Protein AF-A0A934WG97-F1 (afdb_monomer_lite)

Foldseek 3Di:
DDLLVLLLQLLVLVVCVVVVVDDPVRSVVSVVVSVVVCVVVVPDDDPVSNVPDDDDDDDDPPPPPD

Sequence (66 aa):
MNKDKLSIAFFCRGYLYFNGLLSESENDKVHKRFLKFQHKYKIELTEEDLDSVEITRKAYKDKYHE

Radius of gyration: 15.46 Å; chains: 1; bounding box: 49×32×26 Å

pLDDT: mean 88.38, std 13.33, range [47.19, 98.38]

Structure (mmCIF, N/CA/C/O backbone):
data_AF-A0A934WG97-F1
#
_entry.id   AF-A0A934WG97-F1
#
loop_
_atom_site.group_PDB
_atom_site.id
_atom_site.type_symbol
_atom_site.label_atom_id
_atom_site.label_alt_id
_atom_site.label_comp_id
_atom_site.label_asym_id
_atom_site.label_entity_id
_atom_site.label_seq_id
_atom_site.pdbx_PDB_ins_code
_atom_site.Cartn_x
_atom_site.Cartn_y
_atom_site.Cartn_z
_atom_site.occupancy
_atom_site.B_iso_or_equiv
_atom_site.auth_seq_id
_atom_site.auth_comp_id
_atom_site.auth_asym_id
_atom_site.auth_atom_id
_atom_site.pdbx_PDB_model_num
ATOM 1 N N . MET A 1 1 ? -3.922 -7.710 10.265 1.00 76.75 1 MET A N 1
ATOM 2 C CA . MET A 1 1 ? -2.928 -6.727 9.785 1.00 76.75 1 MET A CA 1
ATOM 3 C C . MET A 1 1 ? -3.160 -5.451 10.576 1.00 76.75 1 MET A C 1
ATOM 5 O O . MET A 1 1 ? -4.314 -5.059 10.678 1.00 76.75 1 MET A O 1
ATOM 9 N N . ASN A 1 2 ? -2.132 -4.911 11.231 1.00 87.81 2 ASN A N 1
ATOM 10 C CA . ASN A 1 2 ? -2.207 -3.632 11.948 1.00 87.81 2 ASN A CA 1
ATOM 11 C C . ASN A 1 2 ? -1.837 -2.481 10.994 1.00 87.81 2 ASN A C 1
ATOM 13 O O . ASN A 1 2 ? -1.560 -2.735 9.819 1.00 87.81 2 ASN A O 1
ATOM 17 N N . LYS A 1 3 ? -1.845 -1.246 11.506 1.00 90.19 3 LYS A N 1
ATOM 18 C CA . LYS A 1 3 ? -1.527 -0.028 10.755 1.00 90.19 3 LYS A CA 1
ATOM 19 C C . LYS A 1 3 ? -0.168 -0.128 10.043 1.00 90.19 3 LYS A C 1
ATOM 21 O O . LYS A 1 3 ? -0.141 -0.074 8.821 1.00 90.19 3 LYS A O 1
ATOM 26 N N . ASP A 1 4 ? 0.901 -0.468 10.764 1.00 90.62 4 ASP A N 1
ATOM 27 C CA . ASP A 1 4 ? 2.264 -0.559 10.205 1.00 90.62 4 ASP A CA 1
ATOM 28 C C . ASP A 1 4 ? 2.380 -1.590 9.077 1.00 90.62 4 ASP A C 1
ATOM 30 O O . ASP A 1 4 ? 2.924 -1.320 8.008 1.00 90.62 4 ASP A O 1
ATOM 34 N N . LYS A 1 5 ? 1.824 -2.793 9.277 1.00 91.44 5 LYS A N 1
ATOM 35 C CA . LYS A 1 5 ? 1.847 -3.834 8.238 1.00 91.44 5 LYS A CA 1
ATOM 36 C C . LYS A 1 5 ? 1.049 -3.422 7.004 1.00 91.44 5 LYS A C 1
ATOM 38 O O . LYS A 1 5 ? 1.388 -3.847 5.902 1.00 91.44 5 LYS A O 1
ATOM 43 N N . LEU A 1 6 ? -0.014 -2.638 7.184 1.00 94.19 6 LEU A N 1
ATOM 44 C CA . LEU A 1 6 ? -0.785 -2.105 6.072 1.00 94.19 6 LEU A CA 1
ATOM 45 C C . LEU A 1 6 ? 0.010 -1.017 5.332 1.00 94.19 6 LEU A C 1
ATOM 47 O O . LEU A 1 6 ? 0.060 -1.085 4.107 1.00 94.19 6 LEU A O 1
ATOM 51 N N . SER A 1 7 ? 0.683 -0.097 6.032 1.00 93.75 7 SER A N 1
ATOM 52 C CA . SER A 1 7 ? 1.580 0.893 5.413 1.00 93.75 7 SER A CA 1
ATOM 53 C C . SER A 1 7 ? 2.666 0.225 4.571 1.00 93.75 7 SER A C 1
ATOM 55 O O . SER A 1 7 ? 2.823 0.542 3.392 1.00 93.75 7 SER A O 1
ATOM 57 N N . ILE A 1 8 ? 3.335 -0.796 5.124 1.00 93.56 8 ILE A N 1
ATOM 58 C CA . ILE A 1 8 ? 4.339 -1.592 4.401 1.00 93.56 8 ILE A CA 1
ATOM 59 C C . ILE A 1 8 ? 3.726 -2.242 3.154 1.00 93.56 8 ILE A C 1
ATOM 61 O O . ILE A 1 8 ? 4.318 -2.217 2.078 1.00 93.56 8 ILE A O 1
ATOM 65 N N . ALA A 1 9 ? 2.524 -2.815 3.264 1.00 94.44 9 ALA A N 1
ATOM 66 C CA . ALA A 1 9 ? 1.856 -3.437 2.125 1.00 94.44 9 ALA A CA 1
ATOM 67 C C . ALA A 1 9 ? 1.505 -2.418 1.023 1.00 94.44 9 ALA A C 1
ATOM 69 O O . ALA A 1 9 ? 1.639 -2.731 -0.162 1.00 94.44 9 ALA A O 1
ATOM 70 N N . PHE A 1 10 ? 1.087 -1.203 1.395 1.00 95.06 10 PHE A N 1
ATOM 71 C CA . PHE A 1 10 ? 0.855 -0.099 0.460 1.00 95.06 10 PHE A CA 1
ATOM 72 C C . PHE A 1 10 ? 2.136 0.312 -0.264 1.00 95.06 10 PHE A C 1
ATOM 74 O O . PHE A 1 10 ? 2.120 0.412 -1.493 1.00 95.06 10 PHE A O 1
ATOM 81 N N . PHE A 1 11 ? 3.231 0.476 0.479 1.00 93.62 11 PHE A N 1
ATOM 82 C CA . PHE A 1 11 ? 4.544 0.775 -0.084 1.00 93.62 11 PHE A CA 1
ATOM 83 C C . PHE A 1 11 ? 4.980 -0.311 -1.074 1.00 93.62 11 PHE A C 1
ATOM 85 O O . PHE A 1 11 ? 5.274 -0.022 -2.234 1.00 93.62 11 PHE A O 1
ATOM 92 N N . CYS A 1 12 ? 4.935 -1.584 -0.664 1.00 94.19 12 CYS A N 1
ATOM 93 C CA . CYS A 1 12 ? 5.303 -2.716 -1.514 1.00 94.19 12 CYS A CA 1
ATOM 94 C C . CYS A 1 12 ? 4.440 -2.800 -2.779 1.00 94.19 12 CYS A C 1
ATOM 96 O O . CYS A 1 12 ? 4.963 -3.098 -3.848 1.00 94.19 12 CYS A O 1
ATOM 98 N N . ARG A 1 13 ? 3.133 -2.512 -2.694 1.00 96.00 13 ARG A N 1
ATOM 99 C CA . ARG A 1 13 ? 2.267 -2.438 -3.882 1.00 96.00 13 ARG A CA 1
ATOM 100 C C . ARG A 1 13 ? 2.777 -1.383 -4.864 1.00 96.00 13 ARG A C 1
ATOM 102 O O . ARG A 1 13 ? 2.900 -1.685 -6.047 1.00 96.00 13 ARG A O 1
ATOM 109 N N . GLY A 1 14 ? 3.079 -0.177 -4.374 1.00 94.38 14 GLY A N 1
ATOM 110 C CA . GLY A 1 14 ? 3.647 0.900 -5.188 1.00 94.38 14 GLY A CA 1
ATOM 111 C C . GLY A 1 14 ? 4.964 0.479 -5.834 1.00 94.38 14 GLY A C 1
ATOM 112 O O . GLY A 1 14 ? 5.107 0.581 -7.048 1.00 94.38 14 GLY A O 1
ATOM 113 N N . TYR A 1 15 ? 5.878 -0.093 -5.046 1.00 94.25 15 TYR A N 1
ATOM 114 C CA . TYR A 1 15 ? 7.150 -0.616 -5.542 1.00 94.25 15 TYR A CA 1
ATOM 115 C C . TYR A 1 15 ? 6.958 -1.637 -6.672 1.00 94.25 15 TYR A C 1
ATOM 117 O O . TYR A 1 15 ? 7.567 -1.502 -7.732 1.00 94.25 15 TYR A O 1
ATOM 125 N N . LEU A 1 16 ? 6.091 -2.636 -6.484 1.00 96.81 16 LEU A N 1
ATOM 126 C CA . LEU A 1 16 ? 5.835 -3.658 -7.500 1.00 96.81 16 LEU A CA 1
ATOM 127 C C . LEU A 1 16 ? 5.227 -3.056 -8.777 1.00 96.81 16 LEU A C 1
ATOM 129 O O . LEU A 1 16 ? 5.640 -3.418 -9.876 1.00 96.81 16 LEU A O 1
ATOM 133 N N . TYR A 1 17 ? 4.285 -2.121 -8.645 1.00 97.88 17 TYR A N 1
ATOM 134 C CA . TYR A 1 17 ? 3.660 -1.457 -9.790 1.00 97.88 17 TYR A CA 1
ATOM 135 C C . TYR A 1 17 ? 4.659 -0.611 -10.591 1.00 97.88 17 TYR A C 1
ATOM 137 O O . TYR A 1 17 ? 4.787 -0.801 -11.798 1.00 97.88 17 TYR A O 1
ATOM 145 N N . PHE A 1 18 ? 5.431 0.260 -9.933 1.00 96.50 18 PHE A N 1
ATOM 146 C CA . PHE A 1 18 ? 6.392 1.136 -10.616 1.00 96.50 18 PHE A CA 1
ATOM 147 C C . P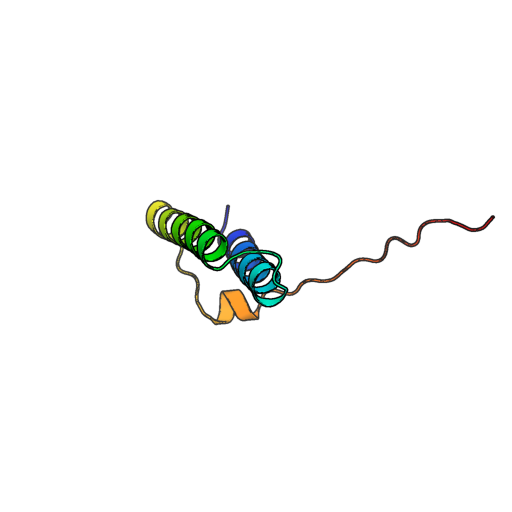HE A 1 18 ? 7.559 0.381 -11.265 1.00 96.50 18 PHE A C 1
A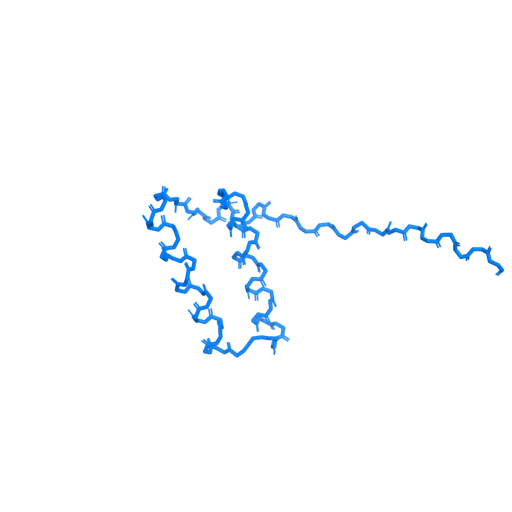TOM 149 O O . PHE A 1 18 ? 8.154 0.883 -12.213 1.00 96.50 18 PHE A O 1
ATOM 156 N N . ASN A 1 19 ? 7.864 -0.835 -10.801 1.00 97.25 19 ASN A N 1
ATOM 157 C CA . ASN A 1 19 ? 8.855 -1.714 -11.428 1.00 97.25 19 ASN A CA 1
ATOM 158 C C . ASN A 1 19 ? 8.251 -2.648 -12.498 1.00 97.25 19 ASN A C 1
ATOM 160 O O . ASN A 1 19 ? 8.932 -3.557 -12.967 1.00 97.25 19 ASN A O 1
ATOM 164 N N . GLY A 1 20 ? 6.979 -2.469 -12.876 1.00 97.12 20 GLY A N 1
ATOM 165 C CA . GLY A 1 20 ? 6.320 -3.269 -13.916 1.00 97.12 20 GLY A CA 1
ATOM 166 C C . GLY A 1 20 ? 6.014 -4.717 -13.514 1.00 97.12 20 GLY A C 1
ATOM 167 O O . GLY A 1 20 ? 5.699 -5.536 -14.372 1.00 97.12 20 GLY A O 1
ATOM 168 N N . LEU A 1 21 ? 6.097 -5.043 -12.220 1.00 97.94 21 LEU A N 1
ATOM 169 C CA . LEU A 1 21 ? 5.791 -6.373 -11.676 1.00 97.94 21 LEU A CA 1
ATOM 170 C C . LEU A 1 21 ? 4.291 -6.576 -11.431 1.00 97.94 21 LEU A C 1
ATOM 172 O O . LEU A 1 21 ? 3.855 -7.700 -11.192 1.00 97.94 21 LEU A O 1
ATOM 176 N N . LEU A 1 22 ? 3.511 -5.494 -11.471 1.00 97.94 22 LEU A 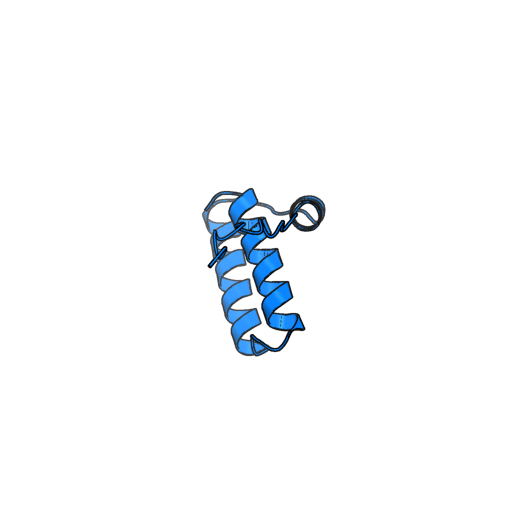N 1
ATOM 177 C CA . LEU A 1 22 ? 2.052 -5.525 -11.500 1.00 97.94 22 LEU A CA 1
ATOM 178 C C . LEU A 1 22 ? 1.560 -4.754 -12.719 1.00 97.94 22 LEU A C 1
ATOM 180 O O . LEU A 1 22 ? 2.001 -3.632 -12.967 1.00 97.94 22 LEU A O 1
ATOM 184 N N . SER A 1 23 ? 0.577 -5.315 -13.418 1.00 98.19 23 SER A N 1
ATOM 185 C CA . SER A 1 23 ? -0.251 -4.530 -14.332 1.00 98.19 23 SER A CA 1
ATOM 186 C C . SER A 1 23 ? -1.094 -3.514 -13.556 1.00 98.19 23 SER A C 1
ATOM 188 O O . SER A 1 23 ? -1.388 -3.695 -12.370 1.00 98.19 23 SER A O 1
ATOM 190 N N . GLU A 1 24 ? -1.567 -2.476 -14.245 1.00 98.00 24 GLU A N 1
ATOM 191 C CA . GLU A 1 24 ? -2.517 -1.504 -13.687 1.00 98.00 24 GLU A CA 1
ATOM 192 C C . GLU A 1 24 ? -3.736 -2.206 -13.063 1.00 98.00 24 GLU A C 1
ATOM 194 O O . GLU A 1 24 ? -4.121 -1.924 -11.929 1.00 98.00 24 GLU A O 1
ATOM 199 N N . SER A 1 25 ? -4.271 -3.223 -13.749 1.00 98.19 25 SER A N 1
ATOM 200 C CA . SER A 1 25 ? -5.429 -3.988 -13.276 1.00 98.19 25 SER A CA 1
ATOM 201 C C . SER A 1 25 ? -5.165 -4.770 -11.980 1.00 98.19 25 SER A C 1
ATOM 203 O O . SER A 1 25 ? -6.066 -4.933 -11.150 1.00 98.19 25 SER A O 1
ATOM 205 N N . GLU A 1 26 ? -3.945 -5.275 -11.787 1.00 98.38 26 GLU A N 1
ATOM 206 C CA . GLU A 1 26 ? -3.551 -6.003 -10.580 1.00 98.38 26 GLU A CA 1
ATOM 207 C C . GLU A 1 26 ? -3.275 -5.040 -9.430 1.00 98.38 26 GLU A C 1
ATOM 209 O O . GLU A 1 26 ? -3.761 -5.274 -8.318 1.00 98.38 26 GLU A O 1
ATOM 214 N N . ASN A 1 27 ? -2.582 -3.932 -9.706 1.00 98.06 27 ASN A N 1
ATOM 215 C CA . ASN A 1 27 ? -2.386 -2.847 -8.750 1.00 98.06 27 ASN A CA 1
ATOM 216 C C . ASN A 1 27 ? -3.736 -2.354 -8.202 1.00 98.06 27 ASN A C 1
ATOM 218 O O . ASN A 1 27 ? -3.926 -2.304 -6.984 1.00 98.06 27 ASN A O 1
ATOM 222 N N . ASP A 1 28 ? -4.708 -2.108 -9.080 1.00 98.19 28 ASP A N 1
ATOM 223 C CA . ASP A 1 28 ? -6.056 -1.673 -8.713 1.00 98.19 28 ASP A CA 1
ATOM 224 C C . ASP A 1 28 ? -6.801 -2.690 -7.850 1.00 98.19 28 ASP A C 1
ATOM 226 O O . ASP A 1 28 ? -7.447 -2.340 -6.855 1.00 98.19 28 ASP A O 1
ATOM 230 N N . LYS A 1 29 ? -6.721 -3.977 -8.209 1.00 98.19 29 LYS A N 1
ATOM 231 C CA . LYS A 1 29 ? -7.336 -5.056 -7.422 1.00 98.19 29 LYS A CA 1
ATOM 232 C C . LYS A 1 29 ? -6.750 -5.108 -6.013 1.00 98.19 29 LYS A C 1
ATOM 234 O O . LYS A 1 29 ? -7.508 -5.266 -5.051 1.00 98.19 29 LYS A O 1
ATOM 239 N N . VAL A 1 30 ? -5.430 -4.978 -5.877 1.00 97.62 30 VAL A N 1
ATOM 240 C CA . VAL A 1 30 ? -4.745 -4.971 -4.576 1.00 97.62 30 VAL A CA 1
ATOM 241 C C . VAL A 1 30 ? -5.114 -3.719 -3.779 1.00 97.62 30 VAL A C 1
ATOM 243 O O . VAL A 1 30 ? -5.524 -3.839 -2.624 1.00 97.62 30 VAL A O 1
ATOM 246 N N . HIS A 1 31 ? -5.078 -2.538 -4.400 1.00 96.88 31 HIS A N 1
ATOM 247 C CA . HIS A 1 31 ? -5.451 -1.278 -3.759 1.00 96.88 31 HIS A CA 1
ATOM 248 C C . HIS A 1 31 ? -6.888 -1.314 -3.211 1.00 96.88 31 HIS A C 1
ATOM 250 O O . HIS A 1 31 ? -7.114 -1.033 -2.033 1.00 96.88 31 HIS A O 1
ATOM 256 N N . LYS A 1 32 ? -7.861 -1.793 -4.000 1.00 97.69 32 LYS A N 1
ATOM 257 C CA . LYS A 1 32 ? -9.262 -1.947 -3.557 1.00 97.69 32 LYS A CA 1
ATOM 258 C C . LYS A 1 32 ? -9.414 -2.917 -2.382 1.00 97.69 32 LYS A C 1
ATOM 260 O O . LYS A 1 32 ? -10.266 -2.704 -1.518 1.00 97.69 32 LYS A O 1
ATOM 265 N N . ARG A 1 33 ? -8.615 -3.990 -2.324 1.00 96.69 33 ARG A N 1
ATOM 266 C CA . ARG A 1 33 ? -8.608 -4.912 -1.170 1.00 96.69 33 ARG A CA 1
ATOM 267 C C . ARG A 1 33 ? -8.095 -4.218 0.089 1.00 96.69 33 ARG A C 1
ATOM 269 O O . ARG A 1 33 ? -8.669 -4.432 1.156 1.00 96.69 33 ARG A O 1
ATOM 276 N N . PHE A 1 34 ? -7.075 -3.374 -0.035 1.00 95.88 34 PHE A N 1
ATOM 277 C CA . PHE A 1 34 ? -6.549 -2.604 1.089 1.00 95.88 34 PHE A CA 1
ATOM 278 C C . PHE A 1 34 ? -7.548 -1.559 1.592 1.00 95.88 34 PHE A C 1
ATOM 280 O O . PHE A 1 34 ? -7.802 -1.523 2.792 1.00 95.88 34 PHE A O 1
ATOM 287 N N . LEU A 1 35 ? -8.213 -0.815 0.702 1.00 95.25 35 LEU A N 1
ATOM 288 C CA . LEU A 1 35 ? -9.268 0.131 1.096 1.00 95.25 35 LEU A CA 1
ATOM 289 C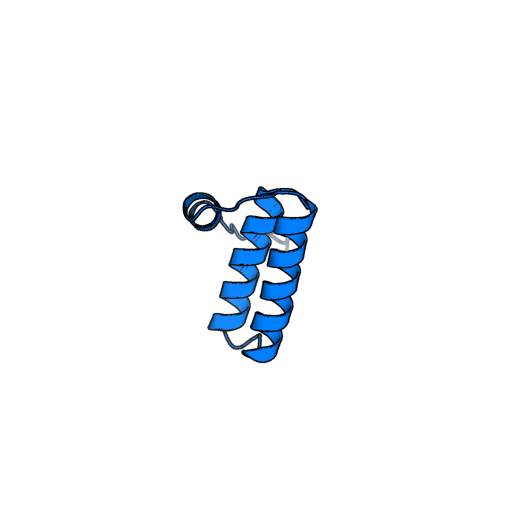 C . LEU A 1 35 ? -10.426 -0.564 1.830 1.00 95.25 35 LEU A C 1
ATOM 291 O O . LEU A 1 35 ? -10.890 -0.097 2.869 1.00 95.25 35 LEU A O 1
ATOM 295 N N . LYS A 1 36 ? -10.867 -1.731 1.340 1.00 96.06 36 LYS A N 1
ATOM 296 C CA . LYS A 1 36 ? -11.883 -2.545 2.033 1.00 96.06 36 LYS A CA 1
ATOM 297 C C . LYS A 1 36 ? -11.416 -2.984 3.419 1.00 96.06 36 LYS A C 1
ATOM 299 O O . LYS A 1 36 ? -12.219 -3.015 4.351 1.00 96.06 36 LYS A O 1
ATOM 304 N N . PHE A 1 37 ? -10.137 -3.331 3.556 1.00 94.75 37 PHE A N 1
ATOM 305 C CA . PHE A 1 37 ? -9.543 -3.678 4.842 1.00 94.75 37 PHE A CA 1
ATOM 306 C C . PHE A 1 37 ? -9.530 -2.468 5.789 1.00 94.75 37 PHE A C 1
ATOM 308 O O . PHE A 1 37 ? -10.032 -2.581 6.905 1.00 94.75 37 PHE A O 1
ATOM 315 N N . GLN A 1 38 ? -9.050 -1.307 5.334 1.00 95.25 38 GLN A N 1
ATOM 316 C CA . GLN A 1 38 ? -9.075 -0.052 6.097 1.00 95.25 38 GLN A CA 1
ATOM 317 C C . GLN A 1 38 ? -10.471 0.272 6.609 1.00 95.25 38 GLN A C 1
ATOM 319 O O . GLN A 1 38 ? -10.655 0.469 7.806 1.00 95.25 38 GLN A O 1
ATOM 324 N N . HIS A 1 39 ? -11.467 0.224 5.725 1.00 95.69 39 HIS A N 1
ATOM 325 C CA . HIS A 1 39 ? -12.852 0.496 6.085 1.00 95.69 39 HIS A CA 1
ATOM 326 C C . HIS A 1 39 ? -13.392 -0.503 7.119 1.00 95.69 39 HIS A C 1
ATOM 328 O O . HIS A 1 39 ? -13.979 -0.105 8.124 1.00 95.69 39 HIS A O 1
ATOM 334 N N . LYS A 1 40 ? -13.165 -1.809 6.912 1.00 96.31 40 LYS A N 1
ATOM 335 C CA . LYS A 1 40 ? -13.648 -2.864 7.819 1.00 96.31 40 LYS A CA 1
ATOM 336 C C . LYS A 1 40 ? -13.078 -2.729 9.232 1.00 96.31 40 LYS A C 1
ATOM 338 O O . LYS A 1 40 ? -13.791 -2.998 10.194 1.00 96.31 40 LYS A O 1
ATOM 343 N N . TYR A 1 41 ? -11.808 -2.354 9.348 1.00 95.00 41 TYR A N 1
ATOM 344 C CA . TYR A 1 41 ? -11.101 -2.280 10.628 1.00 95.00 41 TYR A CA 1
ATOM 345 C C . TYR A 1 41 ? -10.937 -0.849 11.153 1.00 95.00 41 TYR A C 1
ATOM 347 O O . TYR A 1 41 ? -10.277 -0.661 12.170 1.00 95.00 41 TYR A O 1
ATOM 355 N N . LYS A 1 42 ? -11.543 0.139 10.480 1.00 94.75 42 LYS A N 1
ATOM 356 C CA . LYS A 1 42 ? -11.428 1.575 10.775 1.00 94.75 42 LYS A CA 1
ATOM 357 C C . LYS A 1 42 ? -9.977 2.039 10.951 1.00 94.75 42 LYS A C 1
ATOM 359 O O . LYS A 1 42 ? -9.651 2.745 11.898 1.00 94.75 42 LYS A O 1
ATOM 364 N N . ILE A 1 43 ? -9.108 1.606 10.038 1.00 93.94 43 ILE A N 1
ATOM 365 C CA . ILE A 1 43 ? -7.700 2.012 9.997 1.00 93.94 43 ILE A CA 1
ATOM 366 C C . ILE A 1 43 ? -7.555 3.132 8.976 1.00 93.94 43 ILE A C 1
ATOM 368 O O . ILE A 1 43 ? -7.735 2.917 7.776 1.00 93.94 43 ILE A O 1
ATOM 372 N N . GLU A 1 44 ? -7.184 4.305 9.455 1.00 91.75 44 GLU A N 1
ATOM 373 C CA . GLU A 1 44 ? -6.789 5.432 8.622 1.00 91.75 44 GLU A CA 1
ATOM 374 C C . GLU A 1 44 ? -5.270 5.407 8.441 1.00 91.75 44 GLU A C 1
ATOM 376 O O . GLU A 1 44 ? -4.545 5.166 9.405 1.00 91.75 44 GLU A O 1
ATOM 381 N N . LEU A 1 45 ? -4.807 5.575 7.202 1.00 90.56 45 LEU A N 1
ATOM 382 C CA . LEU A 1 45 ? -3.394 5.756 6.880 1.00 90.56 45 LEU A CA 1
ATOM 383 C C . LEU A 1 45 ? -3.213 7.191 6.410 1.00 90.56 45 LEU A C 1
ATOM 385 O O . LEU A 1 45 ? -3.948 7.625 5.521 1.00 90.56 45 LEU A O 1
ATOM 389 N N . THR A 1 46 ? -2.255 7.892 6.995 1.00 91.44 46 THR A N 1
ATOM 390 C CA . THR A 1 46 ? -1.821 9.214 6.558 1.00 91.44 46 THR A CA 1
ATOM 391 C C . THR A 1 46 ? -0.638 9.086 5.601 1.00 91.44 46 THR A C 1
ATOM 393 O O . THR A 1 46 ? -0.078 8.000 5.422 1.00 91.44 46 THR A O 1
ATOM 396 N N . GLU A 1 47 ? -0.258 10.189 4.961 1.00 86.75 47 GLU A N 1
ATOM 397 C CA . GLU A 1 47 ? 0.947 10.221 4.126 1.00 86.75 47 GLU A CA 1
ATOM 398 C C . GLU A 1 47 ? 2.199 9.949 4.971 1.00 86.75 47 GLU A C 1
ATOM 400 O O . GLU A 1 47 ? 3.036 9.145 4.571 1.00 86.75 47 GLU A O 1
ATOM 405 N N . GLU A 1 48 ? 2.266 10.466 6.203 1.00 91.12 48 GLU A N 1
ATOM 406 C CA . GLU A 1 48 ? 3.393 10.217 7.111 1.00 91.12 48 GLU A CA 1
ATOM 407 C C . GLU A 1 48 ? 3.537 8.731 7.485 1.00 91.12 48 GLU A C 1
ATOM 409 O O . GLU A 1 48 ? 4.649 8.232 7.677 1.00 91.12 48 GLU A O 1
ATOM 414 N N . ASP A 1 49 ? 2.430 7.985 7.562 1.00 89.50 49 ASP A N 1
ATOM 415 C CA . ASP A 1 49 ? 2.472 6.538 7.799 1.00 89.50 49 ASP A CA 1
ATOM 416 C C . ASP A 1 49 ? 3.080 5.768 6.620 1.00 89.50 49 ASP A C 1
ATOM 418 O O . ASP A 1 49 ? 3.601 4.669 6.813 1.00 89.50 49 ASP A O 1
ATOM 422 N N . LEU A 1 50 ? 2.963 6.296 5.400 1.00 88.06 50 LEU A N 1
ATOM 423 C CA . LEU A 1 50 ? 3.546 5.705 4.196 1.00 88.06 50 LEU A CA 1
ATOM 424 C C . LEU A 1 50 ? 5.006 6.127 4.036 1.00 88.06 50 LEU A C 1
ATOM 426 O O . LEU A 1 50 ? 5.846 5.283 3.726 1.00 88.06 50 LEU A O 1
ATOM 430 N N . ASP A 1 51 ? 5.304 7.397 4.300 1.00 87.25 51 ASP A N 1
ATOM 431 C CA . ASP A 1 51 ? 6.649 7.968 4.203 1.00 87.25 51 ASP A CA 1
ATOM 432 C C . ASP A 1 51 ? 7.591 7.428 5.284 1.00 87.25 51 ASP A C 1
ATOM 434 O O . ASP A 1 51 ? 8.797 7.326 5.070 1.00 87.25 51 ASP A O 1
ATOM 438 N N . SER A 1 52 ? 7.048 7.016 6.433 1.00 88.12 52 SER A N 1
ATOM 439 C CA . SER A 1 52 ? 7.817 6.368 7.504 1.00 88.12 52 SER A CA 1
ATOM 440 C C . SER A 1 52 ? 8.171 4.901 7.226 1.00 88.12 52 SER A C 1
ATOM 442 O O . SER A 1 52 ? 8.857 4.271 8.036 1.00 88.12 52 SER A O 1
ATOM 444 N N . VAL A 1 53 ? 7.730 4.320 6.102 1.00 89.06 53 VAL A N 1
ATOM 445 C CA . VAL A 1 53 ? 8.076 2.939 5.742 1.00 89.06 53 VAL A CA 1
ATOM 446 C C . VAL A 1 53 ? 9.530 2.855 5.281 1.00 89.06 53 VAL A C 1
ATOM 448 O O . VAL A 1 53 ? 9.865 3.139 4.134 1.00 89.06 53 VAL A O 1
ATOM 451 N N . GLU A 1 54 ? 10.393 2.348 6.157 1.00 85.56 54 GLU A N 1
ATOM 452 C CA . GLU A 1 54 ? 11.769 1.997 5.812 1.00 85.56 54 GLU A CA 1
ATOM 453 C C . GLU A 1 54 ? 11.904 0.500 5.490 1.00 85.56 54 GLU A C 1
ATOM 455 O O . GLU A 1 54 ? 11.544 -0.372 6.286 1.00 85.56 54 GLU A O 1
ATOM 460 N N . ILE A 1 55 ? 12.476 0.178 4.322 1.00 76.19 55 ILE A N 1
ATOM 461 C CA . ILE A 1 55 ? 12.830 -1.198 3.947 1.00 76.19 55 ILE A CA 1
ATOM 462 C C . ILE A 1 55 ? 14.346 -1.359 3.983 1.00 76.19 55 ILE A C 1
ATOM 464 O O . ILE A 1 55 ? 15.059 -0.964 3.062 1.00 76.19 55 ILE A O 1
ATOM 468 N N . THR A 1 56 ? 14.850 -2.010 5.030 1.00 81.12 56 THR A N 1
ATOM 469 C CA . THR A 1 56 ? 16.272 -2.347 5.138 1.00 81.12 56 THR A CA 1
ATOM 470 C C . THR A 1 56 ? 16.514 -3.799 4.729 1.00 81.12 56 THR A C 1
ATOM 472 O O . THR A 1 56 ? 16.051 -4.735 5.385 1.00 81.12 56 THR A O 1
ATOM 475 N N . ARG A 1 57 ? 17.300 -4.023 3.668 1.00 76.06 57 ARG A N 1
ATOM 476 C CA . ARG A 1 57 ? 17.802 -5.365 3.338 1.00 76.06 57 ARG A CA 1
ATOM 477 C C . ARG A 1 57 ? 18.917 -5.728 4.318 1.00 76.06 57 ARG A C 1
ATOM 479 O O . ARG A 1 57 ? 20.024 -5.208 4.217 1.00 76.06 57 ARG A O 1
ATOM 486 N N . LYS A 1 58 ? 18.656 -6.652 5.245 1.00 77.69 58 LYS A N 1
ATOM 487 C CA . LYS A 1 58 ? 19.733 -7.274 6.025 1.00 77.69 58 LYS A CA 1
ATOM 488 C C . LYS A 1 58 ? 20.489 -8.234 5.112 1.00 77.69 58 LYS A C 1
ATOM 490 O O . LYS A 1 58 ? 19.921 -9.213 4.634 1.00 77.69 58 LYS A O 1
ATOM 495 N N . ALA A 1 59 ? 21.755 -7.938 4.841 1.00 72.62 59 ALA A N 1
ATOM 496 C CA . ALA A 1 59 ? 22.644 -8.910 4.229 1.00 72.62 59 ALA A CA 1
ATOM 497 C C . ALA A 1 59 ? 22.905 -10.017 5.255 1.00 72.62 59 ALA A C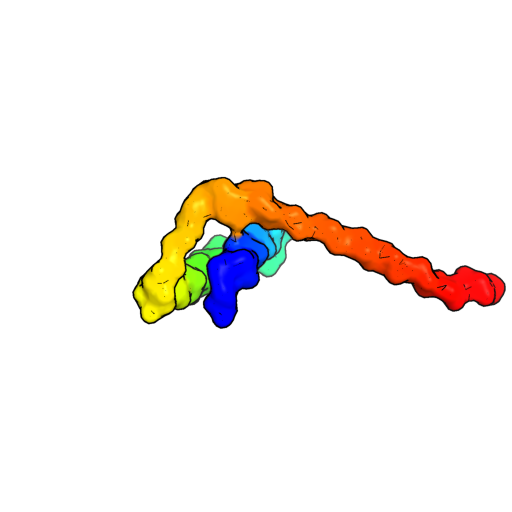 1
ATOM 499 O O . ALA A 1 59 ? 23.495 -9.766 6.308 1.00 72.62 59 ALA A O 1
ATOM 500 N N . TYR A 1 60 ? 22.461 -11.236 4.964 1.00 66.38 60 TYR A N 1
ATOM 501 C CA . TYR A 1 60 ? 23.023 -12.397 5.634 1.00 66.38 60 TYR A CA 1
ATOM 502 C C . TYR A 1 60 ? 24.458 -12.520 5.120 1.00 66.38 60 TYR A C 1
ATOM 504 O O . TYR A 1 60 ? 24.682 -12.668 3.919 1.00 66.38 60 TYR A O 1
ATOM 512 N N . LYS A 1 61 ? 25.446 -12.365 6.010 1.00 58.34 61 LYS A N 1
ATOM 513 C CA . LYS A 1 61 ? 26.803 -12.832 5.723 1.00 58.34 61 LYS A CA 1
ATOM 514 C C . LYS A 1 61 ? 26.730 -14.353 5.701 1.00 58.34 61 LYS A C 1
ATOM 516 O O . LYS A 1 61 ? 26.979 -14.998 6.718 1.00 58.34 61 LYS A O 1
ATOM 521 N N . ASP A 1 62 ? 26.350 -14.916 4.565 1.00 56.03 62 ASP A N 1
ATOM 522 C CA . ASP A 1 62 ? 26.519 -16.339 4.350 1.00 56.03 62 ASP A CA 1
ATOM 523 C C . ASP A 1 62 ? 28.016 -16.596 4.207 1.00 56.03 62 ASP A C 1
ATOM 525 O O . ASP A 1 62 ? 28.667 -16.218 3.237 1.00 56.03 62 ASP A O 1
ATOM 529 N N . LYS A 1 63 ? 28.550 -17.107 5.311 1.00 52.00 63 LYS A N 1
ATOM 530 C CA . LYS A 1 63 ? 29.536 -18.173 5.499 1.00 52.00 63 LYS A CA 1
ATOM 531 C C . LYS A 1 63 ? 29.891 -19.019 4.253 1.00 52.00 63 LYS A C 1
ATOM 533 O O . LYS A 1 63 ? 29.872 -20.239 4.329 1.00 52.00 63 LYS A O 1
ATOM 538 N N . TYR A 1 64 ? 30.263 -18.394 3.143 1.00 51.78 64 TYR A N 1
ATOM 539 C CA . TYR A 1 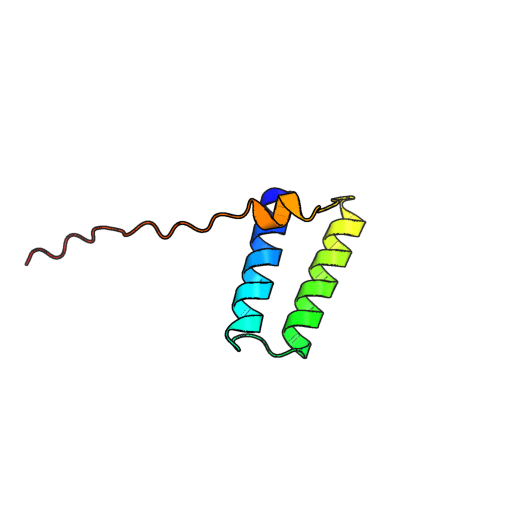64 ? 30.970 -19.021 2.027 1.00 51.78 64 TYR A CA 1
ATOM 540 C C . TYR A 1 64 ? 32.415 -18.525 2.044 1.00 51.78 64 TYR A C 1
ATOM 542 O O . TYR A 1 64 ? 32.857 -17.750 1.202 1.00 51.78 64 TYR A O 1
ATOM 550 N N . HIS A 1 65 ? 33.119 -18.933 3.098 1.00 48.09 65 HIS A N 1
ATOM 551 C CA . HIS A 1 65 ? 34.545 -19.196 3.009 1.00 48.09 65 HIS A CA 1
ATOM 552 C C . HIS A 1 65 ? 34.674 -20.700 2.766 1.00 48.09 65 HIS A C 1
ATOM 554 O O . HIS A 1 65 ? 34.587 -21.475 3.717 1.00 48.09 65 HIS A O 1
ATOM 560 N N . GLU A 1 66 ? 34.832 -21.076 1.503 1.00 47.19 66 GLU A N 1
ATOM 561 C CA . GLU A 1 66 ? 35.605 -22.250 1.091 1.00 47.19 66 GLU A CA 1
ATOM 562 C C . GLU A 1 66 ? 36.667 -21.769 0.102 1.00 47.19 66 GLU A C 1
ATOM 564 O O . GLU A 1 66 ? 36.309 -20.952 -0.781 1.00 47.19 66 GLU A O 1
#

Secondary structure (DSSP, 8-state):
--HHHHHHHHHHHHHHHHTTSS-HHHHHHHHHHHHHHHHHHT----HHHHHT--------------